Protein AF-A0A382JI08-F1 (afdb_monomer_lite)

pLDDT: mean 94.48, std 6.62, range [56.41, 98.38]

Secondary structure (DSSP, 8-state):
--HHHHHHHHHHHHHHHHHHHHHHHHHHHHHHTTS-HHHHH---TTPPPHHHHHHHTTSS-HHHHHHHHHHH-THHHHHHH----SSHHHHHHHHHHHHTT----HHHHHHHHHHHHH-

InterPro domains:
  IPR023197 Bacteriophage T4, Gp59, helicase assembly protein domain superfamily [SSF48493] (3-117)
  IPR037082 Bacteriophage T4, Gp59, helicase assembly protein, C-terminal domain superfamily [G3DSA:1.10.220.50] (14-119)

Sequence (119 aa):
MLDTTADKVYKEWKKRNQKLSYMFRTEVSDLLRKSTITKVLEVKDGQHPKLLKEFMAKKISLETMCILDEIIGFTKDWDRLITEQIVYPEIHIKINKYKAFVSFDHDTYRKELIELCST

Foldseek 3Di:
DVVVVVVVVVVVVVVVQVVLVVLLLVLLLVLPVPHAPCQQLDQDPLDDGNVRVCVVVVSHDLLNVLLCCVQPVSLVVNVVRHPDDPPSVVSSVVSVVCNVVRDDDNVVVNVSSVVSNVD

Radius of gyration: 16.24 Å; chains: 1; bounding box: 41×26×51 Å

Organism: NCBI:txid408172

Structure (mmCIF, N/CA/C/O backbone):
data_AF-A0A382JI08-F1
#
_entry.id   AF-A0A382JI08-F1
#
loop_
_atom_site.group_PDB
_atom_site.id
_atom_site.type_symbol
_atom_site.label_atom_id
_atom_site.label_alt_id
_atom_site.label_comp_id
_atom_site.label_asym_id
_atom_site.label_entity_id
_atom_site.label_seq_id
_atom_site.pdbx_PDB_ins_code
_atom_site.Cartn_x
_atom_site.Cartn_y
_atom_site.Cartn_z
_atom_site.occupancy
_atom_site.B_iso_or_equiv
_atom_site.auth_seq_id
_atom_site.auth_comp_id
_atom_site.auth_asym_id
_atom_site.auth_atom_id
_atom_site.pdbx_PDB_model_num
ATOM 1 N N . MET A 1 1 ? 21.540 -4.331 -35.609 1.00 56.41 1 MET A N 1
ATOM 2 C CA . MET A 1 1 ? 20.069 -4.164 -35.497 1.00 56.41 1 MET A CA 1
ATOM 3 C C . MET A 1 1 ? 19.448 -4.795 -34.234 1.00 56.41 1 MET A C 1
ATOM 5 O O . MET A 1 1 ? 18.244 -4.682 -34.067 1.00 56.41 1 MET A O 1
ATOM 9 N N . LEU A 1 2 ? 20.224 -5.381 -33.307 1.00 60.44 2 LEU A N 1
ATOM 10 C CA . LEU A 1 2 ? 19.732 -5.803 -31.977 1.00 60.44 2 LEU A CA 1
ATOM 11 C C . LEU A 1 2 ? 19.731 -4.655 -30.945 1.00 60.44 2 LEU A C 1
ATOM 13 O O . LEU A 1 2 ? 18.828 -4.557 -30.118 1.00 60.44 2 LEU A O 1
ATOM 17 N N . ASP A 1 3 ? 20.702 -3.751 -31.068 1.00 68.25 3 ASP A N 1
ATOM 18 C CA . ASP A 1 3 ? 21.003 -2.680 -30.108 1.00 68.25 3 ASP A CA 1
ATOM 19 C C . ASP A 1 3 ? 19.827 -1.710 -29.879 1.00 68.25 3 ASP A C 1
ATOM 21 O O . ASP A 1 3 ? 19.402 -1.445 -28.759 1.00 68.25 3 ASP A O 1
ATOM 25 N N . THR A 1 4 ? 19.169 -1.286 -30.962 1.00 79.50 4 THR A N 1
ATOM 26 C CA . THR A 1 4 ? 18.065 -0.316 -30.897 1.00 79.50 4 THR A CA 1
ATOM 27 C C . THR A 1 4 ? 16.783 -0.871 -30.274 1.00 79.50 4 THR A C 1
ATOM 29 O O . THR A 1 4 ? 15.956 -0.092 -29.797 1.00 79.50 4 THR A O 1
ATOM 32 N N . THR A 1 5 ? 16.583 -2.192 -30.277 1.00 85.62 5 THR A N 1
ATOM 33 C CA . THR A 1 5 ? 15.403 -2.828 -29.665 1.00 85.62 5 THR A CA 1
ATOM 34 C C . THR A 1 5 ? 15.645 -3.096 -28.183 1.00 85.62 5 THR A C 1
ATOM 36 O O . THR A 1 5 ? 14.774 -2.791 -27.368 1.00 85.62 5 THR A O 1
ATOM 39 N N . ALA A 1 6 ? 16.841 -3.576 -27.822 1.00 87.75 6 ALA A N 1
ATOM 40 C CA . ALA A 1 6 ? 17.248 -3.755 -26.428 1.00 87.75 6 ALA A CA 1
ATOM 41 C C . ALA A 1 6 ? 17.206 -2.424 -25.655 1.00 87.75 6 ALA A C 1
ATOM 43 O O . ALA A 1 6 ? 16.589 -2.345 -24.591 1.00 87.75 6 ALA A O 1
ATOM 44 N N . ASP A 1 7 ? 17.732 -1.350 -26.251 1.00 91.19 7 ASP A N 1
ATOM 45 C CA . ASP A 1 7 ? 17.677 0.000 -25.687 1.00 91.19 7 ASP A CA 1
ATOM 46 C C . ASP A 1 7 ? 16.251 0.491 -25.433 1.00 91.19 7 ASP A C 1
ATOM 48 O O . ASP A 1 7 ? 15.970 1.119 -24.409 1.00 91.19 7 ASP A O 1
ATOM 52 N N . LYS A 1 8 ? 15.327 0.227 -26.365 1.00 92.75 8 LYS A N 1
ATOM 53 C CA . LYS A 1 8 ? 13.915 0.599 -26.208 1.00 92.75 8 LYS A CA 1
ATOM 54 C C . LYS A 1 8 ? 13.281 -0.159 -25.046 1.00 92.75 8 LYS A C 1
ATOM 56 O O . LYS A 1 8 ? 12.656 0.467 -24.195 1.00 92.75 8 LYS A O 1
ATOM 61 N N . VAL A 1 9 ? 13.475 -1.477 -24.980 1.00 90.31 9 VAL A N 1
ATOM 62 C CA . VAL A 1 9 ? 12.935 -2.317 -23.897 1.00 90.31 9 VAL A CA 1
ATOM 63 C C . VAL A 1 9 ? 13.454 -1.851 -22.538 1.00 90.31 9 VAL A C 1
ATOM 65 O O . VAL A 1 9 ? 12.660 -1.666 -21.613 1.00 90.31 9 VAL A O 1
ATOM 68 N N . TYR A 1 10 ? 14.758 -1.589 -22.431 1.00 89.88 10 TYR A N 1
ATOM 69 C CA . TYR A 1 10 ? 15.368 -1.077 -21.207 1.00 89.88 10 TYR A CA 1
ATOM 70 C C . TYR A 1 10 ? 14.797 0.289 -20.805 1.00 89.88 10 TYR A C 1
ATOM 72 O O . TYR A 1 10 ? 14.411 0.486 -19.651 1.00 89.88 10 TYR A O 1
ATOM 80 N N . LYS A 1 11 ? 14.683 1.231 -21.750 1.00 93.31 11 LYS A N 1
ATOM 81 C CA . LYS A 1 11 ? 14.108 2.561 -21.491 1.00 93.31 11 LYS A CA 1
ATOM 82 C C . LYS A 1 11 ? 12.663 2.473 -21.003 1.00 93.31 11 LYS A C 1
ATOM 84 O O . LYS A 1 11 ? 12.309 3.172 -20.058 1.00 93.31 11 LYS A O 1
ATOM 89 N N . GLU A 1 12 ? 11.844 1.608 -21.594 1.00 92.69 12 GLU A N 1
ATOM 90 C CA . GLU A 1 12 ? 10.457 1.415 -21.158 1.00 92.69 12 GLU A CA 1
ATOM 91 C C . GLU A 1 12 ? 10.367 0.760 -19.775 1.00 92.69 12 GLU A C 1
ATOM 93 O O . GLU A 1 12 ? 9.592 1.213 -18.935 1.00 92.69 12 GLU A O 1
ATOM 98 N N . TRP A 1 13 ? 11.194 -0.250 -19.491 1.00 92.00 13 TRP A N 1
ATOM 99 C CA . TRP A 1 13 ? 11.299 -0.829 -18.147 1.00 92.00 13 TRP A CA 1
ATOM 100 C C . TRP A 1 13 ? 11.690 0.228 -17.107 1.00 92.00 13 TRP A C 1
ATOM 102 O O . TRP A 1 13 ? 11.022 0.372 -16.082 1.00 92.00 13 TRP A O 1
ATOM 112 N N . LYS A 1 14 ? 12.703 1.045 -17.413 1.00 91.69 14 LYS A N 1
ATOM 113 C CA . LYS A 1 14 ? 13.169 2.122 -16.536 1.00 91.69 14 LYS A CA 1
ATOM 114 C C . LYS A 1 14 ? 12.070 3.151 -16.261 1.00 91.69 14 LYS A C 1
ATOM 116 O O . LYS A 1 14 ? 11.861 3.509 -15.105 1.00 91.69 14 LYS A O 1
ATOM 121 N N . LYS A 1 15 ? 11.336 3.588 -17.290 1.00 93.56 15 LYS A N 1
ATOM 122 C CA . LYS A 1 15 ? 10.199 4.514 -17.138 1.00 93.56 15 LYS A CA 1
ATOM 123 C C . LYS A 1 15 ? 9.104 3.938 -16.243 1.00 93.56 15 LYS A C 1
ATOM 125 O O . LYS A 1 15 ? 8.592 4.653 -15.386 1.00 93.56 15 LYS A O 1
ATOM 130 N N . ARG A 1 16 ? 8.749 2.658 -16.419 1.00 90.94 16 ARG A N 1
ATOM 131 C CA . ARG A 1 16 ? 7.739 1.993 -15.577 1.00 90.94 16 ARG A CA 1
ATOM 132 C C . ARG A 1 16 ? 8.162 1.972 -14.110 1.00 90.94 16 ARG A C 1
ATOM 134 O O . ARG A 1 16 ? 7.361 2.348 -13.262 1.00 90.94 16 ARG A O 1
ATOM 141 N N . ASN A 1 17 ? 9.417 1.634 -13.825 1.00 92.38 17 ASN A N 1
ATOM 142 C CA . ASN A 1 17 ? 9.929 1.605 -12.452 1.00 92.38 17 ASN A CA 1
ATOM 143 C C . ASN A 1 17 ? 9.990 2.995 -11.815 1.00 92.38 17 ASN A C 1
ATOM 145 O O . ASN A 1 17 ? 9.629 3.153 -10.654 1.00 92.38 17 ASN A O 1
ATOM 149 N N . GLN A 1 18 ? 10.404 4.010 -12.578 1.00 93.75 18 GLN A N 1
ATOM 150 C CA . GLN A 1 18 ? 10.404 5.397 -12.109 1.00 93.75 18 GLN A CA 1
ATOM 151 C C . GLN A 1 18 ? 8.989 5.882 -11.794 1.00 93.75 18 GLN A C 1
ATOM 153 O O . GLN A 1 18 ? 8.769 6.499 -10.756 1.00 93.75 18 GLN A O 1
ATOM 158 N N . LYS A 1 19 ? 8.021 5.567 -12.663 1.00 95.69 19 LYS A N 1
ATOM 159 C CA . LYS A 1 19 ? 6.612 5.882 -12.421 1.00 95.69 19 LYS A CA 1
ATOM 160 C C . LYS A 1 19 ? 6.095 5.175 -11.168 1.00 95.69 19 LYS A C 1
ATOM 162 O O . LYS A 1 19 ? 5.427 5.817 -10.370 1.00 95.69 19 LYS A O 1
ATOM 167 N N . LEU A 1 20 ? 6.405 3.889 -10.996 1.00 96.56 20 LEU A N 1
ATOM 168 C CA . LEU A 1 20 ? 5.971 3.105 -9.839 1.00 96.56 20 LEU A CA 1
ATOM 169 C C . LEU A 1 20 ? 6.500 3.695 -8.526 1.00 96.56 20 LEU A C 1
ATOM 171 O O . LEU A 1 20 ? 5.708 3.951 -7.627 1.00 96.56 20 LEU A O 1
ATOM 175 N N . SER A 1 21 ? 7.803 3.984 -8.453 1.00 96.56 21 SER A N 1
ATOM 176 C CA . SER A 1 21 ? 8.421 4.575 -7.258 1.00 96.56 21 SER A CA 1
ATOM 177 C C . SER A 1 21 ? 7.851 5.961 -6.959 1.00 96.56 21 SER A C 1
ATOM 179 O O . SER A 1 21 ? 7.461 6.232 -5.828 1.00 96.56 21 SER A O 1
ATOM 181 N N . TYR A 1 22 ? 7.698 6.814 -7.979 1.00 97.62 22 TYR A N 1
ATOM 182 C CA . TYR A 1 22 ? 7.082 8.129 -7.801 1.00 97.62 22 TYR A CA 1
ATOM 183 C C . TYR A 1 22 ? 5.648 8.027 -7.261 1.00 97.62 22 TYR A C 1
ATOM 185 O O . TYR A 1 22 ? 5.319 8.687 -6.278 1.00 97.62 22 TYR A O 1
ATOM 193 N N . MET A 1 23 ? 4.814 7.175 -7.868 1.00 97.94 23 MET A N 1
ATOM 194 C CA . MET A 1 23 ? 3.428 6.973 -7.434 1.00 97.94 23 MET A CA 1
ATOM 195 C C . MET A 1 23 ? 3.360 6.444 -6.002 1.00 97.94 23 MET A C 1
ATOM 197 O O . MET A 1 23 ? 2.627 7.006 -5.194 1.00 97.94 23 MET A O 1
ATOM 201 N N . PHE A 1 24 ? 4.157 5.424 -5.673 1.00 98.31 24 PHE A N 1
ATOM 202 C CA . PHE A 1 24 ? 4.233 4.869 -4.323 1.00 98.31 24 PHE A CA 1
ATOM 203 C C . PHE A 1 24 ? 4.573 5.955 -3.300 1.00 98.31 24 PHE A C 1
ATOM 205 O O . PHE A 1 24 ? 3.845 6.141 -2.326 1.00 98.31 24 PHE A O 1
ATOM 212 N N . ARG A 1 25 ? 5.631 6.734 -3.556 1.00 97.94 25 ARG A N 1
ATOM 213 C CA . ARG A 1 25 ? 6.066 7.803 -2.656 1.00 97.94 25 ARG A CA 1
ATOM 214 C C . ARG A 1 25 ? 4.985 8.850 -2.437 1.00 97.94 25 ARG A C 1
ATOM 216 O O . ARG A 1 25 ? 4.729 9.232 -1.298 1.00 97.94 25 ARG A O 1
ATOM 223 N N . THR A 1 26 ? 4.365 9.325 -3.515 1.00 98.19 26 THR A N 1
ATOM 224 C CA . THR A 1 26 ? 3.320 10.352 -3.449 1.00 98.19 26 THR A CA 1
ATOM 225 C C . THR A 1 26 ? 2.096 9.847 -2.693 1.00 98.19 26 THR A C 1
ATOM 227 O O . THR A 1 26 ? 1.661 10.495 -1.744 1.00 98.19 26 THR A O 1
ATOM 230 N N . GLU A 1 27 ? 1.582 8.671 -3.055 1.00 98.31 27 GLU A N 1
ATOM 231 C CA . GLU A 1 27 ? 0.387 8.084 -2.442 1.00 98.31 27 GLU A CA 1
ATOM 232 C C . GLU A 1 27 ? 0.597 7.789 -0.948 1.00 98.31 27 GLU A C 1
ATOM 234 O O . GLU A 1 27 ? -0.252 8.126 -0.119 1.00 98.31 27 GLU A O 1
ATOM 239 N N . VAL A 1 28 ? 1.748 7.214 -0.578 1.00 98.12 28 VAL A N 1
ATOM 240 C CA . VAL A 1 28 ? 2.077 6.908 0.823 1.00 98.12 28 VAL A CA 1
ATOM 241 C C . VAL A 1 28 ? 2.343 8.187 1.620 1.00 98.12 28 VAL A C 1
ATOM 243 O O . VAL A 1 28 ? 1.857 8.311 2.743 1.00 98.12 28 VAL A O 1
ATOM 246 N N . SER A 1 29 ? 3.043 9.172 1.054 1.00 97.62 29 SER A N 1
ATOM 247 C CA . SER A 1 29 ? 3.254 10.467 1.716 1.00 97.62 29 SER A CA 1
ATOM 248 C C . SER A 1 29 ? 1.927 11.177 2.004 1.00 97.62 29 SER A C 1
ATOM 250 O O . SER A 1 29 ? 1.700 11.646 3.122 1.00 97.62 29 SER A O 1
ATOM 252 N N . ASP A 1 30 ? 1.000 11.193 1.043 1.00 96.88 30 ASP A N 1
ATOM 253 C CA . ASP A 1 30 ? -0.323 11.789 1.231 1.00 96.88 30 ASP A CA 1
ATOM 254 C C . ASP A 1 30 ? -1.170 11.031 2.259 1.00 96.88 30 ASP A C 1
ATOM 256 O O . ASP A 1 30 ? -1.847 11.654 3.088 1.00 96.88 30 ASP A O 1
ATOM 260 N N . LEU A 1 31 ? -1.091 9.698 2.265 1.00 97.19 31 LEU A N 1
ATOM 261 C CA . LEU A 1 31 ? -1.746 8.849 3.258 1.00 97.19 31 LEU A CA 1
ATOM 262 C C . LEU A 1 31 ? -1.261 9.155 4.686 1.00 97.19 31 LEU A C 1
ATOM 264 O O . LEU A 1 31 ? -2.080 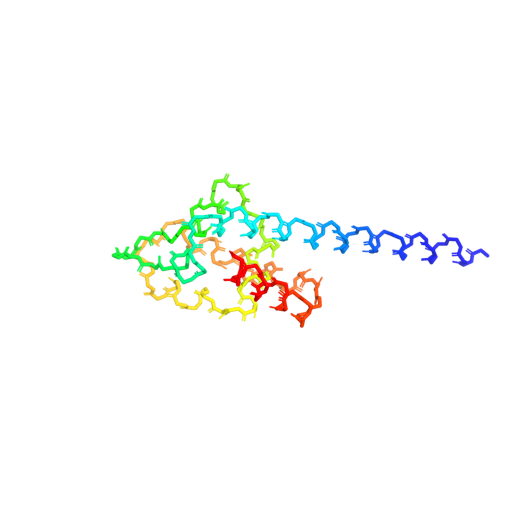9.242 5.615 1.00 97.19 31 LEU A O 1
ATOM 268 N N . LEU A 1 32 ? 0.055 9.338 4.848 1.00 96.88 32 LEU A N 1
ATOM 269 C CA . LEU A 1 32 ? 0.729 9.535 6.135 1.00 96.88 32 LEU A CA 1
ATOM 270 C C . LEU A 1 32 ? 0.779 10.998 6.604 1.00 96.88 32 LEU A C 1
ATOM 272 O O . LEU A 1 32 ? 0.981 11.248 7.788 1.00 96.88 32 LEU A O 1
ATOM 276 N N . ARG A 1 33 ? 0.472 11.976 5.742 1.00 93.56 33 ARG A N 1
ATOM 277 C CA . ARG A 1 33 ? 0.540 13.427 6.030 1.00 93.56 33 ARG A CA 1
ATOM 278 C C . ARG A 1 33 ? -0.037 13.866 7.388 1.00 93.56 33 ARG A C 1
ATOM 280 O O . ARG A 1 33 ? 0.389 14.867 7.952 1.00 93.56 33 ARG A O 1
ATOM 287 N N . LYS A 1 34 ? -1.067 13.178 7.891 1.00 89.50 34 LYS A N 1
ATOM 288 C CA . LYS A 1 34 ? -1.706 13.454 9.196 1.00 89.50 34 LYS A CA 1
ATOM 289 C C . LYS A 1 34 ? -1.959 12.180 10.008 1.00 89.50 34 LYS A C 1
ATOM 291 O O . LYS A 1 34 ? -2.901 12.116 10.800 1.00 89.50 34 LYS A O 1
ATOM 296 N N . SER A 1 35 ? -1.237 11.098 9.736 1.00 94.50 35 SER A N 1
ATOM 297 C CA . SER A 1 35 ? -1.505 9.787 10.334 1.00 94.50 35 SER A CA 1
ATOM 298 C C . SER A 1 35 ? -0.252 8.924 10.335 1.00 94.50 35 SER A C 1
ATOM 300 O O . SER A 1 35 ? 0.503 8.928 9.379 1.00 94.50 35 SER A O 1
ATOM 302 N N . THR A 1 36 ? -0.055 8.133 11.384 1.00 96.00 36 THR A N 1
ATOM 303 C CA . THR A 1 36 ? 1.026 7.142 11.412 1.00 96.00 36 THR A CA 1
ATOM 304 C C . THR A 1 36 ? 0.638 5.906 10.608 1.00 96.00 36 THR A C 1
ATOM 306 O O . THR A 1 36 ? -0.552 5.607 10.469 1.00 96.00 36 THR A O 1
ATOM 309 N N . ILE A 1 37 ? 1.632 5.135 10.156 1.00 96.69 37 ILE A N 1
ATOM 310 C CA . ILE A 1 37 ? 1.392 3.868 9.450 1.00 96.69 37 ILE A CA 1
ATOM 311 C C . ILE A 1 37 ? 0.496 2.920 10.266 1.00 96.69 37 ILE A C 1
ATOM 313 O O . ILE A 1 37 ? -0.443 2.330 9.746 1.00 96.69 37 ILE A O 1
ATOM 317 N N . THR A 1 38 ? 0.697 2.869 11.583 1.00 96.00 38 THR A N 1
ATOM 318 C CA . THR A 1 38 ? -0.133 2.075 12.497 1.00 96.00 38 THR A CA 1
ATOM 319 C C . THR A 1 38 ? -1.595 2.514 12.481 1.00 96.00 38 THR A C 1
ATOM 321 O O . THR A 1 38 ? -2.478 1.676 12.334 1.00 96.00 38 THR A O 1
ATOM 324 N N . LYS A 1 39 ? -1.870 3.824 12.545 1.00 97.12 39 LYS A N 1
ATOM 325 C CA . LYS A 1 39 ? -3.238 4.365 12.528 1.00 97.12 39 LYS A CA 1
ATOM 326 C C . LYS A 1 39 ? -3.935 4.166 11.188 1.00 97.12 39 LYS A C 1
ATOM 328 O O . LYS A 1 39 ? -5.153 4.024 11.163 1.00 97.12 39 LYS A O 1
ATOM 333 N N . VAL A 1 40 ? -3.206 4.204 10.069 1.00 97.75 40 VAL A N 1
ATOM 334 C CA . VAL A 1 40 ? -3.846 4.021 8.755 1.00 97.75 40 VAL A CA 1
ATOM 335 C C . VAL A 1 40 ? -4.206 2.565 8.469 1.00 97.75 40 VAL A C 1
ATOM 337 O O . VAL A 1 40 ? -5.138 2.326 7.701 1.00 97.75 40 VAL A O 1
ATOM 340 N N . LEU A 1 41 ? -3.507 1.620 9.104 1.00 97.94 41 LEU A N 1
ATOM 341 C CA . LEU A 1 41 ? -3.756 0.179 9.013 1.00 97.94 41 LEU A CA 1
ATOM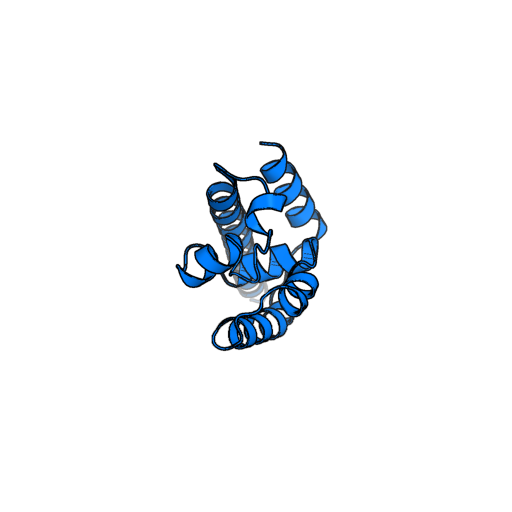 342 C C . LEU A 1 41 ? -4.7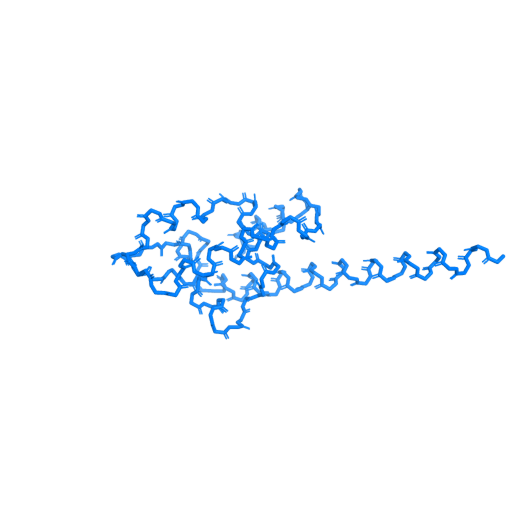40 -0.343 10.070 1.00 97.94 41 LEU A C 1
ATOM 344 O O . LEU A 1 41 ? -5.264 -1.444 9.915 1.00 97.94 41 LEU A O 1
ATOM 348 N N . GLU A 1 42 ? -4.986 0.435 11.124 1.00 97.75 42 GLU A N 1
ATOM 349 C CA . GLU A 1 42 ? -5.813 0.061 12.270 1.00 97.75 42 GLU A CA 1
ATOM 350 C C . GLU A 1 42 ? -7.277 -0.198 11.879 1.00 97.75 42 GLU A C 1
ATOM 352 O O . GLU A 1 42 ? -7.973 0.679 11.359 1.00 97.75 42 GLU A O 1
ATOM 357 N N . VAL A 1 43 ? -7.751 -1.404 12.193 1.00 97.81 43 VAL A N 1
ATOM 358 C CA . VAL A 1 43 ? -9.161 -1.797 12.103 1.00 97.81 43 VAL A CA 1
ATOM 359 C C . VAL A 1 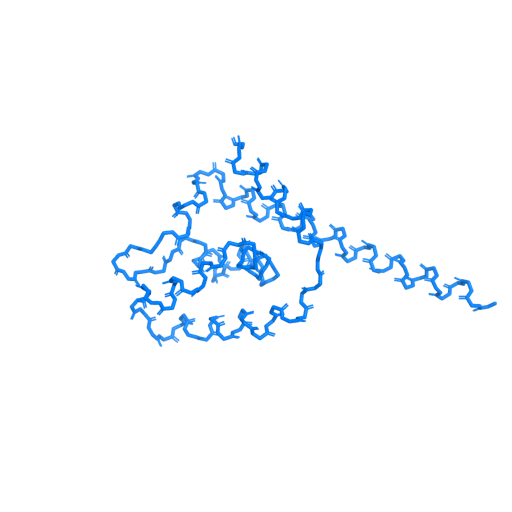43 ? -9.825 -1.506 13.448 1.00 97.81 43 VAL A C 1
ATOM 361 O O . VAL A 1 43 ? -9.428 -2.069 14.467 1.00 97.81 43 VAL A O 1
ATOM 364 N N . LYS A 1 44 ? -10.839 -0.634 13.460 1.00 95.75 44 LYS A N 1
ATOM 365 C CA . LYS A 1 44 ? -11.618 -0.288 14.663 1.00 95.75 44 LYS A CA 1
ATOM 366 C C . LYS A 1 44 ? -13.023 -0.835 14.547 1.00 95.75 44 LYS A C 1
ATOM 368 O O . LYS A 1 44 ? -13.683 -0.560 13.550 1.00 95.75 44 LYS A O 1
ATOM 373 N N . ASP A 1 45 ? -13.459 -1.599 15.544 1.00 94.75 45 ASP A N 1
ATOM 374 C CA . ASP A 1 45 ? -14.816 -2.160 15.622 1.00 94.75 45 ASP A CA 1
ATOM 375 C C . ASP A 1 45 ? -15.238 -2.903 14.340 1.00 94.75 45 ASP A C 1
ATOM 377 O O . ASP A 1 45 ? -16.378 -2.825 13.886 1.00 94.75 45 ASP A O 1
ATOM 381 N N . GLY A 1 46 ? -14.277 -3.580 13.705 1.00 95.06 46 GLY A N 1
ATOM 382 C CA . GLY A 1 46 ? -14.476 -4.306 12.451 1.00 95.06 46 GLY A CA 1
ATOM 383 C C . GLY A 1 46 ? -14.644 -3.451 11.194 1.00 95.06 46 GLY A C 1
ATOM 384 O O . GLY A 1 46 ? -14.882 -3.988 10.113 1.00 95.06 46 GLY A O 1
ATOM 385 N N . GLN A 1 47 ? -14.504 -2.130 11.300 1.00 95.12 47 GLN A N 1
ATOM 386 C CA . GLN A 1 47 ? -14.673 -1.208 10.182 1.00 95.12 47 GLN A CA 1
ATOM 387 C C . GLN A 1 47 ? -13.449 -1.135 9.271 1.00 95.12 47 GLN A C 1
ATOM 389 O O . GLN A 1 47 ? -12.313 -1.370 9.680 1.00 95.12 47 GLN A O 1
ATOM 394 N N . HIS A 1 48 ? -13.675 -0.680 8.035 1.00 96.88 48 HIS A N 1
ATOM 395 C CA . HIS A 1 48 ? -12.598 -0.469 7.075 1.00 96.88 48 HIS A CA 1
ATOM 396 C C . HIS A 1 48 ? -11.532 0.512 7.611 1.00 96.88 48 HIS A C 1
ATOM 398 O O . HIS A 1 48 ? -11.867 1.652 7.980 1.00 96.88 48 HIS A O 1
ATOM 404 N N . PRO A 1 49 ? -10.251 0.104 7.613 1.00 97.56 49 PRO A N 1
ATOM 405 C CA . PRO A 1 49 ? -9.132 0.954 8.001 1.00 97.56 49 PRO A CA 1
ATOM 406 C C . PRO A 1 49 ? -8.952 2.095 6.996 1.00 97.56 49 PRO A C 1
ATOM 408 O O . PRO A 1 49 ? -9.461 2.053 5.869 1.00 97.56 49 PRO A O 1
ATOM 411 N N . LYS A 1 50 ? -8.224 3.147 7.387 1.00 97.81 50 LYS A N 1
ATOM 412 C CA . LYS A 1 50 ? -8.064 4.339 6.539 1.00 97.81 50 LYS A CA 1
ATOM 413 C C . LYS A 1 50 ? -7.409 4.001 5.198 1.00 97.81 50 LYS A C 1
ATOM 415 O O . LYS A 1 50 ? -7.886 4.489 4.181 1.00 97.81 50 LYS A O 1
ATOM 420 N N . LEU A 1 51 ? -6.385 3.144 5.177 1.00 98.25 51 LEU A N 1
ATOM 421 C CA . LEU A 1 51 ? -5.743 2.717 3.929 1.00 98.25 51 LEU A CA 1
ATOM 422 C C . LEU A 1 51 ? -6.758 2.099 2.949 1.00 98.25 51 LEU A C 1
ATOM 424 O O . LEU A 1 51 ? -6.789 2.478 1.781 1.00 98.25 51 LEU A O 1
ATOM 428 N N . LEU A 1 52 ? -7.636 1.212 3.431 1.00 97.81 52 LEU A N 1
ATOM 429 C CA . LEU A 1 52 ? -8.672 0.590 2.602 1.00 97.81 52 LEU A CA 1
ATOM 430 C C . LEU A 1 52 ? -9.670 1.625 2.063 1.00 97.81 52 LEU A C 1
ATOM 432 O O . LEU A 1 52 ? -10.009 1.599 0.882 1.00 97.81 52 LEU A O 1
ATOM 436 N N . LYS A 1 53 ? -10.094 2.578 2.903 1.00 97.50 53 LYS A N 1
ATOM 437 C CA . LYS A 1 53 ? -10.987 3.674 2.492 1.00 97.50 53 LYS A CA 1
ATOM 438 C C . LYS A 1 53 ? -10.361 4.540 1.395 1.00 97.50 53 LYS A C 1
ATOM 440 O O . LYS A 1 53 ? -11.037 4.883 0.429 1.00 97.50 53 LYS A O 1
ATOM 445 N N . GLU A 1 54 ? -9.076 4.865 1.512 1.00 98.06 54 GLU A N 1
ATOM 446 C CA . GLU A 1 54 ? -8.353 5.655 0.507 1.00 98.06 54 GLU A CA 1
ATOM 447 C C . GLU A 1 54 ? -8.141 4.880 -0.806 1.00 98.06 54 GLU A C 1
ATOM 449 O O . GLU A 1 54 ? -8.257 5.457 -1.890 1.00 98.06 54 GLU A O 1
ATOM 454 N N . PHE A 1 55 ? -7.928 3.562 -0.736 1.00 98.19 55 PHE A N 1
ATOM 455 C CA . PHE A 1 55 ? -7.920 2.686 -1.912 1.00 98.19 55 PHE A CA 1
ATOM 456 C C . PHE A 1 55 ? -9.285 2.658 -2.618 1.00 98.19 55 PHE A C 1
ATOM 458 O O . PHE A 1 55 ? -9.365 2.853 -3.831 1.00 98.19 55 PHE A O 1
ATOM 465 N N . MET A 1 56 ? -10.380 2.502 -1.868 1.00 96.94 56 MET A N 1
ATOM 466 C CA . MET A 1 56 ? -11.744 2.544 -2.416 1.00 96.94 56 MET A CA 1
ATOM 467 C C . MET A 1 56 ? -12.083 3.909 -3.031 1.00 96.94 56 MET A C 1
ATOM 469 O O . MET A 1 56 ? -12.769 3.980 -4.050 1.00 96.94 56 MET A O 1
ATOM 473 N N . ALA A 1 57 ? -11.548 4.989 -2.457 1.00 97.69 57 ALA A N 1
ATOM 474 C CA . ALA A 1 57 ? -11.644 6.344 -2.993 1.00 97.69 57 ALA A CA 1
ATOM 475 C C . ALA A 1 57 ? -10.718 6.605 -4.200 1.00 97.69 57 ALA A C 1
ATOM 477 O O . ALA A 1 57 ? -10.676 7.732 -4.693 1.00 97.69 57 ALA A O 1
ATOM 478 N N . LYS A 1 58 ? -9.989 5.588 -4.686 1.00 97.50 58 LYS A N 1
ATOM 479 C CA . LYS A 1 58 ? -9.024 5.664 -5.798 1.00 97.50 58 LYS A CA 1
ATOM 480 C C . LYS A 1 58 ? -7.871 6.647 -5.560 1.00 97.50 58 LYS A C 1
ATOM 482 O O . LYS A 1 58 ? -7.288 7.141 -6.522 1.00 97.50 58 LYS A O 1
ATOM 487 N N . LYS A 1 59 ? -7.541 6.934 -4.295 1.00 97.81 59 LYS A N 1
ATOM 488 C CA . LYS A 1 59 ? -6.362 7.738 -3.933 1.00 97.81 59 LYS A CA 1
ATOM 489 C C . LYS A 1 59 ? -5.101 6.898 -3.774 1.00 97.81 59 LYS A C 1
ATOM 491 O O . LYS A 1 59 ? -4.009 7.439 -3.850 1.00 97.81 59 LYS A O 1
ATOM 496 N N . ILE A 1 60 ? -5.268 5.597 -3.548 1.00 98.25 60 ILE A N 1
ATOM 497 C CA . ILE A 1 60 ? -4.183 4.618 -3.491 1.00 98.25 60 ILE A CA 1
ATOM 498 C C . ILE A 1 60 ? -4.362 3.645 -4.652 1.00 98.25 60 ILE A C 1
ATOM 500 O O . ILE A 1 60 ? -5.466 3.146 -4.887 1.00 98.25 60 ILE A O 1
ATOM 504 N N . SER A 1 61 ? -3.282 3.382 -5.379 1.00 97.94 61 SER A N 1
ATOM 505 C CA . SER A 1 61 ? -3.250 2.399 -6.459 1.00 97.94 61 SER A CA 1
ATOM 506 C C . SER A 1 61 ? -3.214 0.961 -5.930 1.00 97.94 61 SER A C 1
ATOM 508 O O . SER A 1 61 ? -2.876 0.689 -4.775 1.00 97.94 61 SER A O 1
ATOM 510 N N . LEU A 1 62 ? -3.562 -0.001 -6.790 1.00 97.88 62 LEU A N 1
ATOM 511 C CA . LEU A 1 62 ? -3.472 -1.418 -6.433 1.00 97.88 62 LEU A CA 1
ATOM 512 C C . LEU A 1 62 ? -2.014 -1.852 -6.256 1.00 97.88 62 LEU A C 1
ATOM 514 O O . LEU A 1 62 ? -1.720 -2.656 -5.377 1.00 97.88 62 LEU A O 1
ATOM 518 N N . GLU A 1 63 ? -1.110 -1.293 -7.056 1.00 97.75 63 GLU A N 1
ATOM 519 C CA . GLU A 1 63 ? 0.332 -1.456 -6.928 1.00 97.75 63 GLU A CA 1
ATOM 520 C C . GLU A 1 63 ? 0.813 -1.041 -5.536 1.00 97.75 63 GLU A C 1
ATOM 522 O O . GLU A 1 63 ? 1.457 -1.839 -4.860 1.00 97.75 63 GLU A O 1
ATOM 527 N N . THR A 1 64 ? 0.443 0.157 -5.069 1.00 98.38 64 THR A N 1
ATOM 528 C CA . THR A 1 64 ? 0.812 0.630 -3.727 1.00 98.38 64 THR A CA 1
ATOM 529 C C . THR A 1 64 ? 0.232 -0.265 -2.634 1.00 98.38 64 THR A C 1
ATOM 531 O O . THR A 1 64 ? 0.950 -0.607 -1.697 1.00 98.38 64 THR A O 1
ATOM 534 N N . MET A 1 65 ? -1.022 -0.722 -2.764 1.00 98.25 65 MET A N 1
ATOM 535 C CA . MET A 1 65 ? -1.599 -1.704 -1.833 1.00 98.25 65 MET A CA 1
ATOM 536 C C . MET A 1 65 ? -0.779 -2.997 -1.774 1.00 98.25 65 MET A C 1
ATOM 538 O O . MET A 1 65 ? -0.510 -3.498 -0.685 1.00 98.25 65 MET A O 1
ATOM 542 N N . CYS A 1 66 ? -0.377 -3.530 -2.931 1.00 98.25 66 CYS A N 1
ATOM 543 C CA . CYS A 1 66 ? 0.406 -4.761 -3.015 1.00 98.25 66 CYS A CA 1
ATOM 544 C C . CYS A 1 66 ? 1.799 -4.586 -2.407 1.00 98.25 66 CYS A C 1
ATOM 546 O O . CYS A 1 66 ? 2.220 -5.436 -1.634 1.00 98.25 66 CYS A O 1
ATOM 548 N N . ILE A 1 67 ? 2.487 -3.482 -2.710 1.00 98.31 67 ILE A N 1
ATOM 549 C CA . ILE A 1 67 ? 3.826 -3.194 -2.180 1.00 98.31 67 ILE A CA 1
ATOM 550 C C . ILE A 1 67 ? 3.782 -3.020 -0.658 1.00 98.31 67 ILE A C 1
ATOM 552 O O . ILE A 1 67 ? 4.589 -3.617 0.050 1.00 98.31 67 ILE A O 1
ATOM 556 N N . LEU A 1 68 ? 2.830 -2.234 -0.137 1.00 98.12 68 LEU A N 1
ATOM 557 C CA . LEU A 1 68 ? 2.674 -2.055 1.309 1.00 98.12 68 LEU A CA 1
ATOM 558 C C . LEU A 1 68 ? 2.381 -3.387 2.005 1.00 98.12 68 LEU A C 1
ATOM 560 O O . LEU A 1 68 ? 2.919 -3.648 3.078 1.00 98.12 68 LEU A O 1
ATOM 564 N N . ASP A 1 69 ? 1.534 -4.227 1.412 1.00 98.00 69 ASP A N 1
ATOM 565 C CA . ASP A 1 69 ? 1.186 -5.512 2.006 1.00 98.00 69 ASP A CA 1
ATOM 566 C C . ASP A 1 69 ? 2.316 -6.542 1.904 1.00 98.00 69 ASP A C 1
ATOM 568 O O . ASP A 1 69 ? 2.490 -7.336 2.818 1.00 98.00 69 ASP A O 1
ATOM 572 N N . GLU A 1 70 ? 3.130 -6.511 0.853 1.00 97.38 70 GLU A N 1
ATOM 573 C CA . GLU A 1 70 ? 4.318 -7.364 0.756 1.00 97.38 70 GLU A CA 1
ATOM 574 C C . GLU A 1 70 ? 5.363 -6.992 1.825 1.00 97.38 70 GLU A C 1
ATOM 576 O O . GLU A 1 70 ? 5.983 -7.868 2.420 1.00 97.38 70 GLU A O 1
ATOM 581 N N . ILE A 1 71 ? 5.513 -5.694 2.127 1.00 97.50 71 ILE A N 1
ATOM 582 C CA . ILE A 1 71 ? 6.466 -5.203 3.137 1.00 97.50 71 ILE A CA 1
ATOM 583 C C . ILE A 1 71 ? 5.955 -5.416 4.574 1.00 97.50 71 ILE A C 1
ATOM 585 O O . ILE A 1 71 ? 6.751 -5.692 5.474 1.00 97.50 71 ILE A O 1
ATOM 589 N N . ILE A 1 72 ? 4.651 -5.233 4.818 1.00 97.19 72 ILE A N 1
ATOM 590 C CA . ILE A 1 72 ? 4.066 -5.193 6.174 1.00 97.19 72 ILE A CA 1
ATOM 591 C C . ILE A 1 72 ? 3.261 -6.460 6.504 1.00 97.19 72 ILE A C 1
ATOM 593 O O . ILE A 1 72 ? 3.288 -6.922 7.642 1.00 97.19 72 ILE A O 1
ATOM 597 N N . GLY A 1 73 ? 2.528 -7.017 5.539 1.00 96.38 73 GLY A N 1
ATOM 598 C CA . GLY A 1 73 ? 1.672 -8.195 5.717 1.00 96.38 73 GLY A CA 1
ATOM 599 C C . GLY A 1 73 ? 0.319 -7.934 6.387 1.00 96.38 73 GLY A C 1
ATOM 600 O O . GLY A 1 73 ? -0.232 -8.847 7.004 1.00 96.38 73 GLY A O 1
ATOM 601 N N . PHE A 1 74 ? -0.224 -6.714 6.299 1.00 96.81 74 PHE A N 1
ATOM 602 C CA . PHE A 1 74 ? -1.435 -6.303 7.025 1.00 96.81 74 PHE A CA 1
ATOM 603 C C . PHE A 1 74 ? -2.727 -6.978 6.538 1.00 96.81 74 PHE A C 1
ATOM 605 O O . PHE A 1 74 ? -3.702 -7.035 7.288 1.00 96.81 74 PHE A O 1
ATOM 612 N N . THR A 1 75 ? -2.784 -7.496 5.306 1.00 95.88 75 THR A N 1
ATOM 613 C CA . THR A 1 75 ? -4.016 -8.113 4.782 1.00 95.88 75 THR A CA 1
ATOM 614 C C . THR A 1 75 ? -4.419 -9.367 5.550 1.00 95.88 75 THR A C 1
ATOM 616 O O . THR A 1 75 ? -5.607 -9.671 5.607 1.00 95.88 75 THR A O 1
ATOM 619 N N . LYS A 1 76 ? -3.464 -10.055 6.191 1.00 94.50 76 LYS A N 1
ATOM 620 C CA . LYS A 1 76 ? -3.734 -11.195 7.083 1.00 94.50 76 LYS A CA 1
ATOM 621 C C . LYS A 1 76 ? -4.507 -10.771 8.330 1.00 94.50 76 LYS A C 1
ATOM 623 O O . LYS A 1 76 ? -5.419 -11.469 8.761 1.00 94.50 76 LYS A O 1
ATOM 628 N N . ASP A 1 77 ? -4.155 -9.621 8.899 1.00 96.19 77 ASP A N 1
ATOM 629 C CA . ASP A 1 77 ? -4.874 -9.068 10.044 1.00 96.19 77 ASP A CA 1
ATOM 630 C C . ASP A 1 77 ? -6.243 -8.546 9.624 1.00 96.19 77 ASP A C 1
ATOM 632 O O . ASP A 1 77 ? -7.231 -8.777 10.314 1.00 96.19 77 ASP A O 1
ATOM 636 N N . TRP A 1 78 ? -6.328 -7.884 8.472 1.00 97.25 78 TRP A N 1
ATOM 637 C CA . TRP A 1 78 ? -7.595 -7.380 7.953 1.00 97.25 78 TRP A CA 1
ATOM 638 C C . TRP A 1 78 ? -8.605 -8.493 7.660 1.00 97.25 78 TRP A C 1
ATOM 640 O O . TRP A 1 78 ? -9.770 -8.318 7.998 1.00 97.25 78 TRP A O 1
ATOM 650 N N . ASP A 1 79 ? -8.171 -9.636 7.120 1.00 95.06 79 ASP A N 1
ATOM 651 C CA . ASP A 1 79 ? -9.028 -10.813 6.892 1.00 95.06 79 ASP A CA 1
ATOM 652 C C . ASP A 1 79 ? -9.701 -11.312 8.180 1.00 95.06 79 ASP A C 1
ATOM 654 O O . ASP A 1 79 ? -10.862 -11.712 8.181 1.00 95.06 79 ASP A O 1
ATOM 658 N N . ARG A 1 80 ? -9.001 -11.209 9.316 1.00 95.81 80 ARG A N 1
ATOM 659 C CA . ARG A 1 80 ? -9.526 -11.614 10.626 1.00 95.81 80 ARG A CA 1
ATOM 660 C C . ARG A 1 80 ? -10.313 -10.515 11.339 1.00 95.81 80 ARG A C 1
ATOM 662 O O . ARG A 1 80 ? -11.201 -10.821 12.131 1.00 95.81 80 ARG A O 1
ATOM 669 N N . LEU A 1 81 ? -9.929 -9.254 11.152 1.00 97.25 81 LEU A N 1
ATOM 670 C CA . LEU A 1 81 ? -10.435 -8.136 11.949 1.00 97.25 81 LEU A CA 1
ATOM 671 C C . LEU A 1 81 ? -11.604 -7.403 11.290 1.00 97.25 81 LEU A C 1
ATOM 673 O O . LEU A 1 81 ? -12.434 -6.864 12.016 1.00 97.25 81 LEU A O 1
ATOM 677 N N . ILE A 1 82 ? -11.677 -7.341 9.958 1.00 97.75 82 ILE A N 1
ATOM 678 C CA . ILE A 1 82 ? -12.756 -6.639 9.253 1.00 97.75 82 ILE A CA 1
ATOM 679 C C . ILE A 1 82 ? -14.025 -7.496 9.300 1.00 97.75 82 ILE A C 1
ATOM 681 O O . ILE A 1 82 ? -14.049 -8.633 8.840 1.00 97.75 82 ILE A O 1
ATOM 685 N N . THR A 1 83 ? -15.103 -6.940 9.854 1.00 95.25 83 THR A N 1
ATOM 686 C CA . THR A 1 83 ? -16.388 -7.645 10.001 1.00 95.25 83 THR A CA 1
ATOM 687 C C . THR A 1 83 ? -17.285 -7.495 8.778 1.00 95.25 83 THR A C 1
ATOM 689 O O . THR A 1 83 ? -18.217 -8.272 8.598 1.00 95.25 83 THR A O 1
ATOM 692 N N . GLU A 1 84 ? -17.014 -6.503 7.934 1.00 91.50 84 GLU A N 1
ATOM 693 C CA . GLU A 1 84 ? -17.715 -6.251 6.679 1.00 91.50 84 GLU A CA 1
ATOM 694 C C . GLU A 1 84 ? -17.354 -7.323 5.632 1.00 91.50 84 GLU A C 1
ATOM 696 O O . GLU A 1 84 ? -16.179 -7.537 5.346 1.00 91.50 84 GLU A O 1
ATOM 701 N N . GLN A 1 85 ? -18.359 -8.002 5.066 1.00 89.44 85 GLN A N 1
ATOM 702 C CA . GLN A 1 85 ? -18.177 -9.199 4.219 1.00 89.44 85 GLN A CA 1
ATOM 703 C C . GLN A 1 85 ? -18.672 -9.038 2.771 1.00 89.44 85 GLN A C 1
ATOM 705 O O . GLN A 1 85 ? -18.714 -10.009 2.022 1.00 89.44 85 GLN A O 1
ATOM 710 N N . ILE A 1 86 ? -19.083 -7.842 2.359 1.00 91.06 86 ILE A N 1
ATOM 711 C CA . ILE A 1 86 ? -19.610 -7.569 1.018 1.00 91.06 86 ILE A CA 1
ATOM 712 C C . ILE A 1 86 ? -18.482 -7.060 0.118 1.00 91.06 86 ILE A C 1
ATOM 714 O O . ILE A 1 86 ? -18.260 -7.606 -0.957 1.00 91.06 86 ILE A O 1
ATOM 718 N N . VAL A 1 87 ? -17.753 -6.027 0.546 1.00 93.19 87 VAL A N 1
ATOM 719 C CA . VAL A 1 87 ? -16.783 -5.327 -0.312 1.00 93.19 87 VAL A CA 1
ATOM 720 C C . VAL A 1 87 ? -15.354 -5.796 -0.064 1.00 93.19 87 VAL A C 1
ATOM 722 O O . VAL A 1 87 ? -14.593 -6.008 -1.013 1.00 93.19 87 VAL A O 1
ATOM 725 N N . TYR A 1 88 ? -14.959 -5.952 1.201 1.00 95.75 88 TYR A N 1
ATOM 726 C CA . TYR A 1 88 ? -13.576 -6.287 1.528 1.00 95.75 88 TYR A CA 1
ATOM 727 C C . TYR A 1 88 ? -13.087 -7.625 0.933 1.00 95.75 88 TYR A C 1
ATOM 729 O O . TYR A 1 88 ? -11.979 -7.628 0.385 1.00 95.75 88 TYR A O 1
ATOM 737 N N . PRO A 1 89 ? -13.867 -8.728 0.934 1.00 95.50 89 PRO A N 1
ATOM 738 C CA . PRO A 1 89 ? -13.405 -10.003 0.377 1.00 95.50 89 PRO A CA 1
ATOM 739 C C . PRO A 1 89 ? -12.990 -9.918 -1.099 1.00 95.50 89 PRO A C 1
ATOM 741 O O . PRO A 1 89 ? -11.967 -10.480 -1.497 1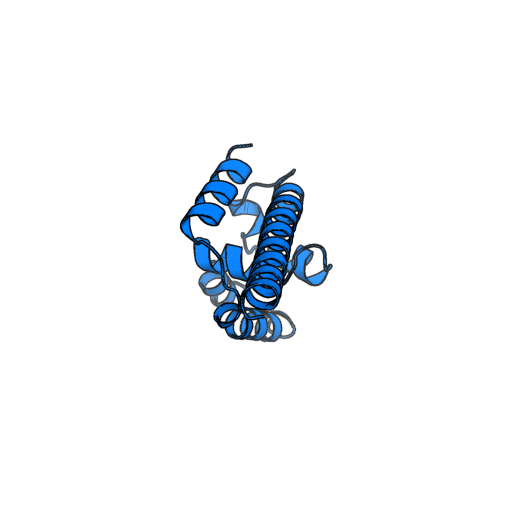.00 95.50 89 PRO A O 1
ATOM 744 N N . GLU A 1 90 ? -13.720 -9.155 -1.918 1.00 96.19 90 GLU A N 1
ATOM 745 C CA . GLU A 1 90 ? -13.366 -8.948 -3.327 1.00 96.19 90 GLU A CA 1
ATOM 746 C C . GLU A 1 90 ? -12.048 -8.179 -3.479 1.00 96.19 90 GLU A C 1
ATOM 748 O O . GLU A 1 90 ? -11.195 -8.533 -4.302 1.00 96.19 90 GLU A O 1
ATOM 753 N N . ILE A 1 91 ? -11.853 -7.142 -2.659 1.00 96.81 91 ILE A N 1
ATOM 754 C CA . ILE A 1 91 ? -10.618 -6.353 -2.634 1.00 96.81 91 ILE A CA 1
ATOM 755 C C . ILE A 1 91 ? -9.439 -7.219 -2.179 1.00 96.81 91 ILE A C 1
ATOM 757 O O . ILE A 1 91 ? -8.378 -7.174 -2.802 1.00 96.81 91 ILE A O 1
ATOM 761 N N . HIS A 1 92 ? -9.621 -8.037 -1.142 1.00 96.12 92 HIS A N 1
ATOM 762 C CA . HIS A 1 92 ? -8.601 -8.950 -0.633 1.00 96.12 92 HIS A CA 1
ATOM 763 C C . HIS A 1 92 ? -8.148 -9.943 -1.716 1.00 96.12 92 HIS A C 1
ATOM 765 O O . HIS A 1 92 ? -6.952 -10.076 -1.993 1.00 96.12 92 HIS A O 1
ATOM 771 N N . ILE A 1 93 ? -9.101 -10.572 -2.414 1.00 96.00 93 ILE A N 1
ATOM 772 C CA . ILE A 1 93 ? -8.816 -11.463 -3.548 1.00 96.00 93 ILE A CA 1
ATOM 773 C C . ILE A 1 93 ? -8.063 -10.713 -4.651 1.00 96.00 93 ILE A C 1
ATOM 775 O O . ILE A 1 93 ? -7.103 -11.242 -5.216 1.00 96.00 93 ILE A O 1
ATOM 779 N N . LYS A 1 94 ? -8.479 -9.483 -4.967 1.00 96.81 94 LYS A N 1
ATOM 780 C CA . LYS A 1 94 ? -7.841 -8.655 -5.995 1.00 96.81 94 LYS A CA 1
ATOM 781 C C . LYS A 1 94 ? -6.388 -8.328 -5.650 1.00 96.81 94 LYS A C 1
ATOM 783 O O . LYS A 1 94 ? -5.530 -8.481 -6.516 1.00 96.81 94 LYS A O 1
ATOM 788 N N . ILE A 1 95 ? -6.104 -7.937 -4.407 1.00 97.12 95 ILE A N 1
ATOM 789 C CA . ILE A 1 95 ? -4.743 -7.668 -3.918 1.00 97.12 95 ILE A CA 1
ATOM 790 C C . ILE A 1 95 ? -3.880 -8.932 -4.029 1.00 97.12 95 ILE A C 1
ATOM 792 O O . ILE A 1 95 ? -2.806 -8.891 -4.625 1.00 97.12 95 ILE A O 1
ATOM 796 N N . ASN A 1 96 ? -4.363 -10.077 -3.540 1.00 95.19 96 ASN A N 1
ATOM 797 C CA . ASN A 1 96 ? -3.592 -11.324 -3.572 1.00 95.19 96 ASN A CA 1
ATOM 798 C C . ASN A 1 96 ? -3.323 -11.837 -4.989 1.00 95.19 96 ASN A C 1
ATOM 800 O O . ASN A 1 96 ? -2.222 -12.301 -5.271 1.00 95.19 96 ASN A O 1
ATOM 804 N N . LYS A 1 97 ? -4.298 -11.725 -5.900 1.00 96.31 97 LYS A N 1
ATOM 805 C CA . LYS A 1 97 ? -4.095 -12.089 -7.309 1.00 96.31 97 LYS A CA 1
ATOM 806 C C . LYS A 1 97 ? -3.103 -11.157 -7.996 1.00 96.31 97 LYS A C 1
ATOM 808 O O . LYS A 1 97 ? -2.302 -11.624 -8.797 1.00 96.31 97 LYS A O 1
ATOM 813 N N . TYR A 1 98 ? -3.163 -9.857 -7.708 1.00 96.69 98 TYR A N 1
ATOM 814 C CA . TYR A 1 98 ? -2.323 -8.870 -8.382 1.00 96.69 98 TYR A CA 1
ATOM 815 C C . TYR A 1 98 ? -0.875 -8.874 -7.887 1.00 96.69 98 TYR A C 1
ATOM 817 O O . TYR A 1 98 ? 0.024 -8.665 -8.697 1.00 96.69 98 TYR A O 1
ATOM 825 N N . LYS A 1 99 ? -0.632 -9.180 -6.603 1.00 93.31 99 LYS A N 1
ATOM 826 C CA . LYS A 1 99 ? 0.714 -9.228 -6.002 1.00 93.31 99 LYS A CA 1
ATOM 827 C C . LYS A 1 99 ? 1.735 -9.998 -6.838 1.00 93.31 99 LYS A C 1
ATOM 829 O O . LYS A 1 99 ? 2.822 -9.486 -7.074 1.00 93.31 99 LYS A O 1
ATOM 834 N N . ALA A 1 100 ? 1.367 -11.171 -7.358 1.00 91.00 100 ALA A N 1
ATOM 835 C CA . ALA A 1 100 ? 2.257 -12.009 -8.169 1.00 91.00 100 ALA A CA 1
ATOM 836 C C . ALA A 1 100 ? 2.752 -11.335 -9.468 1.00 91.00 100 ALA A C 1
ATOM 838 O O . ALA A 1 100 ? 3.735 -11.779 -10.057 1.00 91.00 100 ALA A O 1
ATOM 839 N N . PHE A 1 101 ? 2.084 -10.271 -9.920 1.00 93.06 101 PHE A N 1
ATOM 840 C CA . PHE A 1 101 ? 2.434 -9.519 -11.125 1.00 93.06 101 PHE A CA 1
ATOM 841 C C . PHE A 1 101 ? 3.170 -8.203 -10.826 1.00 93.06 101 PHE A C 1
ATOM 843 O O . PHE A 1 101 ? 3.646 -7.547 -11.756 1.00 93.06 101 PHE A O 1
ATOM 850 N N . VAL A 1 102 ? 3.289 -7.806 -9.554 1.00 93.75 102 VAL A N 1
ATOM 851 C CA . VAL A 1 102 ? 3.969 -6.572 -9.147 1.00 93.75 102 VAL A CA 1
ATOM 852 C C . VAL A 1 102 ? 5.439 -6.874 -8.871 1.00 93.75 102 VAL A C 1
ATOM 854 O O . VAL A 1 102 ? 5.807 -7.373 -7.814 1.00 93.75 102 VAL A O 1
ATOM 857 N N . SER A 1 103 ? 6.298 -6.558 -9.840 1.00 91.75 103 SER A N 1
ATOM 858 C CA . SER A 1 103 ? 7.753 -6.685 -9.703 1.00 91.75 103 SER A CA 1
ATOM 859 C C . SER A 1 103 ? 8.357 -5.379 -9.193 1.00 91.75 103 SER A C 1
ATOM 861 O O . SER A 1 103 ? 8.309 -4.362 -9.886 1.00 91.75 103 SER A O 1
ATOM 863 N N . PHE A 1 104 ? 8.989 -5.416 -8.022 1.00 95.12 104 PHE A N 1
ATOM 864 C CA . PHE A 1 104 ? 9.681 -4.273 -7.425 1.00 95.12 104 PHE A CA 1
ATOM 865 C C . PHE A 1 104 ? 10.876 -4.729 -6.577 1.00 95.12 104 PHE A C 1
ATOM 867 O O . PHE A 1 104 ? 10.992 -5.900 -6.223 1.00 95.12 104 PHE A O 1
ATOM 874 N N . ASP A 1 105 ? 11.782 -3.800 -6.273 1.00 95.62 105 ASP A N 1
ATOM 875 C CA . ASP A 1 105 ? 12.921 -4.052 -5.388 1.00 95.62 105 ASP A CA 1
ATOM 876 C C . ASP A 1 105 ? 12.476 -3.922 -3.924 1.00 95.62 105 ASP A C 1
ATOM 878 O O . ASP A 1 105 ? 12.255 -2.817 -3.426 1.00 95.62 105 ASP A O 1
ATOM 882 N N . HIS A 1 106 ? 12.298 -5.055 -3.246 1.00 96.12 106 HIS A N 1
ATOM 883 C CA . HIS A 1 106 ? 11.724 -5.084 -1.901 1.00 96.12 106 HIS A CA 1
ATOM 884 C C . HIS A 1 106 ? 12.500 -4.215 -0.896 1.00 96.12 106 HIS A C 1
ATOM 886 O O . HIS A 1 106 ? 11.899 -3.445 -0.146 1.00 96.12 106 HIS A O 1
ATOM 892 N N . ASP A 1 107 ? 13.833 -4.283 -0.900 1.00 97.56 107 ASP A N 1
ATOM 893 C CA . ASP A 1 107 ? 14.667 -3.555 0.059 1.00 97.56 107 ASP A CA 1
ATOM 894 C C . ASP A 1 107 ? 14.629 -2.043 -0.164 1.00 97.56 107 ASP A C 1
ATOM 896 O O . ASP A 1 107 ? 14.642 -1.271 0.799 1.00 97.56 107 ASP A O 1
ATOM 900 N N . THR A 1 108 ? 14.548 -1.607 -1.420 1.00 96.69 108 THR A N 1
ATOM 901 C CA . THR A 1 108 ? 14.428 -0.191 -1.780 1.00 96.69 108 THR A CA 1
ATOM 902 C C . THR A 1 108 ? 13.107 0.385 -1.285 1.00 96.69 108 THR A C 1
ATOM 904 O O . THR A 1 108 ? 13.112 1.377 -0.558 1.00 96.69 108 THR A O 1
ATOM 907 N N . TYR A 1 109 ? 11.982 -0.266 -1.592 1.00 98.12 109 TYR A N 1
ATOM 908 C CA . TYR A 1 109 ? 10.664 0.224 -1.174 1.00 98.12 109 TYR A CA 1
ATOM 909 C C . TYR A 1 109 ? 10.461 0.106 0.340 1.00 98.12 109 TYR A C 1
ATOM 911 O O . TYR A 1 109 ? 9.816 0.959 0.948 1.00 98.12 109 TYR A O 1
ATOM 919 N N . ARG A 1 110 ? 11.068 -0.899 0.985 1.00 98.12 110 ARG A N 1
ATOM 920 C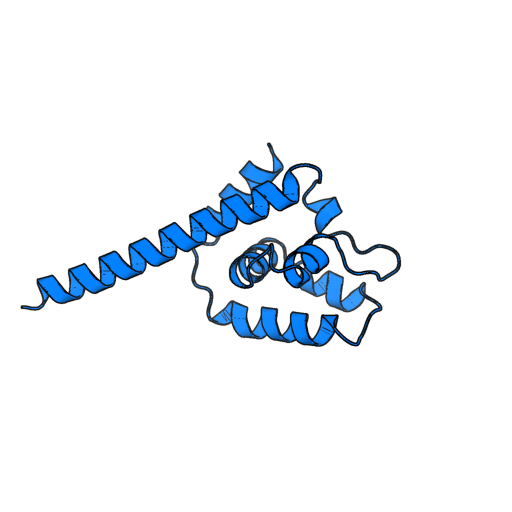 CA . ARG A 1 110 ? 11.091 -0.999 2.449 1.00 98.12 110 ARG A CA 1
ATOM 921 C C . ARG A 1 110 ? 11.814 0.188 3.084 1.00 98.12 110 ARG A C 1
ATOM 923 O O . ARG A 1 110 ? 11.316 0.742 4.061 1.00 98.12 110 ARG A O 1
ATOM 930 N N . LYS A 1 111 ? 12.981 0.579 2.559 1.00 97.88 111 LYS A N 1
ATOM 931 C CA . LYS A 1 111 ? 13.719 1.758 3.046 1.00 97.88 111 LYS A CA 1
ATOM 932 C C . LYS A 1 111 ? 12.921 3.041 2.830 1.00 97.88 111 LYS A C 1
ATOM 934 O O . LYS A 1 111 ? 12.813 3.834 3.758 1.00 97.88 111 LYS A O 1
ATOM 939 N N . GLU A 1 112 ? 12.323 3.197 1.652 1.00 97.19 112 GLU A N 1
ATOM 940 C CA . GLU A 1 112 ? 11.482 4.351 1.320 1.00 97.19 112 GLU A CA 1
ATOM 941 C C . GLU A 1 112 ? 10.268 4.460 2.254 1.00 97.19 112 GLU A C 1
ATOM 943 O O . GLU A 1 112 ? 9.984 5.533 2.782 1.00 97.19 112 GLU A O 1
ATOM 948 N N . LEU A 1 113 ? 9.591 3.345 2.545 1.00 97.75 113 LEU A N 1
ATOM 949 C CA . LEU A 1 113 ? 8.492 3.325 3.508 1.00 97.75 113 LEU A CA 1
ATOM 950 C C . LEU A 1 113 ? 8.944 3.755 4.912 1.00 97.75 113 LEU A C 1
ATOM 952 O O . LEU A 1 113 ? 8.240 4.518 5.572 1.00 97.75 113 LEU A O 1
ATOM 956 N N . ILE A 1 114 ? 10.102 3.272 5.377 1.00 97.25 114 ILE A N 1
ATOM 957 C CA . ILE A 1 114 ? 10.659 3.650 6.685 1.00 97.25 114 ILE A CA 1
ATOM 958 C C . ILE A 1 114 ? 10.950 5.152 6.731 1.00 97.25 114 ILE A C 1
ATOM 960 O O . ILE A 1 114 ? 10.554 5.806 7.692 1.00 97.25 114 ILE A O 1
ATOM 964 N N . GLU A 1 115 ? 11.574 5.705 5.690 1.00 97.00 115 GLU A N 1
ATOM 965 C CA . GLU A 1 115 ? 11.842 7.144 5.572 1.00 97.00 115 GLU A CA 1
ATOM 966 C C . GLU A 1 115 ? 10.545 7.967 5.646 1.00 97.00 115 GLU A C 1
ATOM 968 O O . GLU A 1 115 ? 10.452 8.922 6.421 1.00 97.00 115 GLU A O 1
ATOM 973 N N . LEU A 1 116 ? 9.508 7.547 4.914 1.00 96.50 116 LEU A N 1
ATOM 974 C CA . LEU A 1 116 ? 8.192 8.193 4.933 1.00 96.50 116 LEU A CA 1
ATOM 975 C C . LEU A 1 116 ? 7.493 8.099 6.296 1.00 96.50 116 LEU A C 1
ATOM 977 O O . LEU A 1 116 ? 6.708 8.977 6.632 1.00 96.50 116 LEU A O 1
ATOM 981 N N . CYS A 1 117 ? 7.763 7.057 7.086 1.00 94.12 117 CYS A N 1
ATOM 982 C CA . CYS A 1 117 ? 7.228 6.923 8.444 1.00 94.12 117 CYS A CA 1
ATOM 983 C C . CYS A 1 117 ? 7.991 7.758 9.483 1.00 94.12 117 CYS A C 1
ATOM 985 O O . CYS A 1 117 ? 7.459 8.003 10.564 1.00 94.12 117 CYS A O 1
ATOM 987 N N . SER A 1 118 ? 9.240 8.129 9.194 1.00 89.50 118 SER A N 1
ATOM 988 C CA . SER A 1 118 ? 10.087 8.952 10.068 1.00 89.50 118 SER A CA 1
ATOM 989 C C . SER A 1 118 ? 9.917 10.458 9.856 1.00 89.50 118 SER A C 1
ATOM 991 O O . SER A 1 118 ? 10.465 11.230 10.642 1.00 89.50 118 SER A O 1
ATOM 993 N N . THR A 1 119 ? 9.199 10.860 8.806 1.00 67.75 119 THR A N 1
ATOM 994 C CA . THR A 1 119 ? 8.907 12.261 8.473 1.00 67.75 119 THR A CA 1
ATOM 995 C C . THR A 1 119 ? 7.620 12.720 9.150 1.00 67.75 119 THR A C 1
ATOM 997 O O . THR A 1 119 ? 7.605 13.858 9.668 1.00 67.75 119 THR A O 1
#